Protein AF-A0A7X9XPK4-F1 (afdb_monomer)

InterPro domains:
  IPR008969 Carboxypeptidase-like, regulatory domain superfamily [SSF49464] (46-106)

Mean predicted aligned error: 12.87 Å

Organism: Clostridium beijerinckii (NCBI:txid1520)

Sequence (116 aa):
MKKNNNGKKKVSPYSQDSILINTNNLDSRVNHKLNIIMTPRKSVIIKGVAYNVRMQPISGAAVEVIEVDYKENIRKVLGYSYTDNEGEYVLSIEALPEMFYEIVVYSPLNIKIKEI

pLDDT: mean 81.79, std 19.39, range [35.59, 98.31]

Foldseek 3Di:
DDDDPPPPPPDDPDDPPDDDDDCPPPDPVDDDDDDDDDDDQPKDKDKDFDADPVRQTAFFKKKWKWKAQQPPRDIDTPDIWTAHPRRMTMDIDRDDPRIDMDIDIGHHPPPPPPDD

Solvent-accessible surface area (backbone atoms only — not comparable to full-atom values): 7821 Å² total; per-residue (Å²): 136,87,81,82,80,82,73,77,77,83,75,70,97,66,84,83,84,78,86,84,87,82,64,92,85,63,63,90,91,54,91,83,84,85,86,86,85,76,81,84,73,74,59,46,78,49,73,53,69,44,58,47,101,80,74,42,59,34,49,50,22,41,39,36,37,33,43,29,35,69,86,78,66,51,76,43,79,77,50,71,38,56,18,39,86,76,4,40,37,68,49,78,42,74,78,58,87,71,50,48,76,48,77,48,80,41,79,44,82,85,74,77,77,75,84,127

Nearest PDB structures (foldseek):
  6yoa-assembly1_B  TM=6.756E-01  e=2.311E-02  Ligustrum vulgare
  6u6n-assembly1_C  TM=5.858E-01  e=6.969E-01  Homo sapiens
  6zva-assembly1_A  TM=4.854E-01  e=4.957E-01  Homo sapiens
  8tqe-assembly1_E  TM=5.358E-01  e=1.936E+00  Xenorhabdus nematophila
  8tv0-assembly1_E  TM=5.341E-01  e=2.296E+00  Xenorhabdus nematophila

Structure (mmCIF, N/CA/C/O backbone):
data_AF-A0A7X9XPK4-F1
#
_entry.id   AF-A0A7X9XPK4-F1
#
loop_
_atom_site.group_PDB
_atom_site.id
_atom_site.type_symbol
_atom_site.label_atom_id
_atom_site.label_alt_id
_atom_site.label_comp_id
_atom_site.label_asym_id
_atom_site.label_entity_id
_atom_site.label_seq_id
_atom_site.pdbx_PDB_ins_code
_atom_site.Cartn_x
_atom_site.Cartn_y
_atom_site.Cartn_z
_atom_site.occupancy
_atom_site.B_iso_or_equiv
_atom_site.auth_seq_id
_atom_site.auth_comp_id
_atom_site.auth_asym_id
_atom_site.auth_atom_id
_atom_site.pdbx_PDB_model_num
ATOM 1 N N . MET A 1 1 ? -32.174 -36.449 16.831 1.00 40.44 1 MET A N 1
ATOM 2 C CA . MET A 1 1 ? -30.870 -35.787 17.069 1.00 40.44 1 MET A CA 1
ATOM 3 C C . MET A 1 1 ? -30.754 -34.577 16.151 1.00 40.44 1 MET A C 1
ATOM 5 O O . MET A 1 1 ? -30.643 -34.749 14.944 1.00 40.44 1 MET A O 1
ATOM 9 N N . LYS A 1 2 ? -30.862 -33.360 16.699 1.00 35.59 2 LYS A N 1
ATOM 10 C CA . LYS A 1 2 ? -30.667 -32.104 15.956 1.00 35.59 2 LYS A CA 1
ATOM 11 C C . LYS A 1 2 ? -29.161 -31.847 15.833 1.00 35.59 2 LYS A C 1
ATOM 13 O O . LYS A 1 2 ? -28.487 -31.731 16.851 1.00 35.59 2 LYS A O 1
ATOM 18 N N . LYS A 1 3 ? -28.630 -31.791 14.609 1.00 36.41 3 LYS A N 1
ATOM 19 C CA . LYS A 1 3 ? -27.259 -31.329 14.353 1.00 36.41 3 LYS A CA 1
ATOM 20 C C . LYS A 1 3 ? -27.267 -29.798 14.340 1.00 36.41 3 LYS A C 1
ATOM 22 O O . LYS A 1 3 ? -27.810 -29.192 13.422 1.00 36.41 3 LYS A O 1
ATOM 27 N N . ASN A 1 4 ? -26.694 -29.194 15.379 1.00 35.62 4 ASN A N 1
ATOM 28 C CA . ASN A 1 4 ? -26.385 -27.767 15.417 1.00 35.62 4 ASN A CA 1
ATOM 29 C C . ASN A 1 4 ? -25.210 -27.494 14.473 1.00 35.62 4 ASN A C 1
ATOM 31 O O . ASN A 1 4 ? -24.059 -27.759 14.813 1.00 35.62 4 ASN A O 1
ATOM 35 N N . ASN A 1 5 ? -25.500 -26.951 13.294 1.00 39.25 5 ASN A N 1
ATOM 36 C CA . ASN A 1 5 ? -24.480 -26.383 12.422 1.00 39.25 5 ASN A CA 1
ATOM 37 C C . ASN A 1 5 ? -24.189 -24.950 12.879 1.00 39.25 5 ASN A C 1
ATOM 39 O O . ASN A 1 5 ? -24.761 -23.993 12.361 1.00 39.25 5 ASN A O 1
ATOM 43 N N . ASN A 1 6 ? -23.271 -24.804 13.837 1.00 41.25 6 ASN A N 1
ATOM 44 C CA . ASN A 1 6 ? -22.603 -23.530 14.098 1.00 41.25 6 ASN A CA 1
ATOM 45 C C . ASN A 1 6 ? -21.638 -23.237 12.941 1.00 41.25 6 ASN A C 1
ATOM 47 O O . ASN A 1 6 ? -20.423 -23.402 13.048 1.00 41.25 6 ASN A O 1
ATOM 51 N N . GLY A 1 7 ? -22.203 -22.817 11.809 1.00 42.09 7 GLY A N 1
ATOM 52 C CA . GLY A 1 7 ? -21.454 -22.173 10.743 1.00 42.09 7 GLY A CA 1
ATOM 53 C C . GLY A 1 7 ? -20.924 -20.850 11.275 1.00 42.09 7 GLY A C 1
ATOM 54 O O . GLY A 1 7 ? -21.662 -19.870 11.354 1.00 42.09 7 GLY A O 1
ATOM 55 N N . LYS A 1 8 ? -19.651 -20.830 11.678 1.00 41.47 8 LYS A N 1
ATOM 56 C CA . LYS A 1 8 ? -18.916 -19.596 11.959 1.00 41.47 8 LYS A CA 1
ATOM 57 C C . LYS A 1 8 ? -19.025 -18.710 10.715 1.00 41.47 8 LYS A C 1
ATOM 59 O O . LYS A 1 8 ? -18.390 -18.992 9.700 1.00 41.47 8 LYS A O 1
ATOM 64 N N . LYS A 1 9 ? -19.864 -17.671 10.775 1.00 38.72 9 LYS A N 1
ATOM 65 C CA . LYS A 1 9 ? -19.898 -16.614 9.761 1.00 38.72 9 LYS A CA 1
ATOM 66 C C . LYS A 1 9 ? -18.495 -16.021 9.697 1.00 38.72 9 LYS A C 1
ATOM 68 O O . LYS A 1 9 ? -18.013 -15.458 10.675 1.00 38.72 9 LYS A O 1
ATOM 73 N N . LYS A 1 10 ? -17.837 -16.191 8.553 1.00 40.44 10 LYS A N 1
ATOM 74 C CA . LYS A 1 10 ? -16.582 -15.520 8.222 1.00 40.44 10 LYS A CA 1
ATOM 75 C C . LYS A 1 10 ? -16.921 -14.030 8.113 1.00 40.44 10 LYS A C 1
ATOM 77 O O . LYS A 1 10 ? -17.542 -13.612 7.142 1.00 40.44 10 LYS A O 1
ATOM 82 N N . VAL A 1 11 ? -16.638 -13.264 9.162 1.00 42.31 11 VAL A N 1
ATOM 83 C CA . VAL A 1 11 ? -16.830 -11.809 9.163 1.00 42.31 11 VAL A CA 1
ATOM 84 C C . VAL A 1 11 ? -15.704 -11.223 8.315 1.00 42.31 11 VAL A C 1
ATOM 86 O O . VAL A 1 11 ? -14.534 -11.404 8.648 1.00 42.31 11 VAL A O 1
ATOM 89 N N . SER A 1 12 ? -16.036 -10.592 7.185 1.00 45.94 12 SER A N 1
ATOM 90 C CA . SER A 1 12 ? -15.056 -9.811 6.429 1.00 45.94 12 SER A CA 1
ATOM 91 C C . SER A 1 12 ? -14.689 -8.570 7.252 1.00 45.94 12 SER A C 1
ATOM 93 O O . SER A 1 12 ? -15.594 -7.882 7.721 1.00 45.94 12 SER A O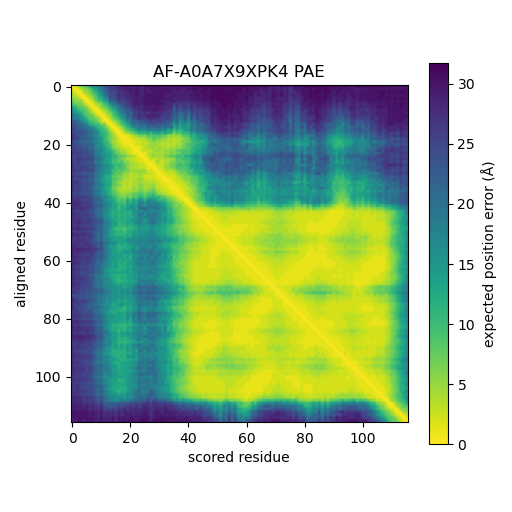 1
ATOM 95 N N . PRO A 1 13 ? -13.399 -8.244 7.434 1.00 43.09 13 PRO A N 1
ATOM 96 C CA . PRO A 1 13 ? -12.972 -7.121 8.275 1.00 43.09 13 PRO A CA 1
ATOM 97 C C . PRO A 1 13 ? -13.265 -5.732 7.677 1.00 43.09 13 PRO A C 1
ATOM 99 O O . PRO A 1 13 ? -12.910 -4.726 8.280 1.00 43.09 13 PRO A O 1
ATOM 102 N N . TYR A 1 14 ? -13.923 -5.662 6.519 1.00 49.91 14 TYR A N 1
ATOM 103 C CA . TYR A 1 14 ? -14.284 -4.417 5.852 1.00 49.91 14 TYR A CA 1
ATOM 104 C C . TYR A 1 14 ? -15.783 -4.424 5.541 1.00 49.91 14 TYR A C 1
ATOM 106 O O . TYR A 1 14 ? -16.242 -5.248 4.746 1.00 49.91 14 TYR A O 1
ATOM 114 N N . SER A 1 15 ? -16.550 -3.527 6.171 1.00 51.69 15 SER A N 1
ATOM 115 C CA . SER A 1 15 ? -17.841 -3.108 5.625 1.00 51.69 15 SER A CA 1
ATOM 116 C C . SER A 1 15 ? -17.548 -2.097 4.518 1.00 51.69 15 SER A C 1
ATOM 118 O O . SER A 1 15 ? -16.903 -1.073 4.741 1.00 51.69 15 SER A O 1
ATOM 120 N N . GLN A 1 16 ? -17.936 -2.418 3.286 1.00 56.19 16 GLN A N 1
ATOM 121 C CA . GLN A 1 16 ? -18.028 -1.403 2.245 1.00 56.19 16 GLN A CA 1
ATOM 122 C C . GLN A 1 16 ? -19.326 -0.642 2.484 1.00 56.19 16 GLN A C 1
ATOM 124 O O . GLN A 1 16 ? -20.399 -1.075 2.067 1.00 56.19 16 GLN A O 1
ATOM 129 N N . ASP A 1 17 ? -19.222 0.478 3.188 1.00 67.56 17 ASP A N 1
ATOM 130 C CA . ASP A 1 17 ? -20.340 1.396 3.341 1.00 67.56 17 ASP A CA 1
ATOM 131 C C . ASP A 1 17 ? -20.469 2.179 2.024 1.00 67.56 17 ASP A C 1
ATOM 133 O O . ASP A 1 17 ? -19.666 3.060 1.717 1.00 67.56 17 ASP A O 1
ATOM 137 N N . SER A 1 18 ? -21.438 1.810 1.186 1.00 70.75 18 SER A N 1
ATOM 138 C CA . SER A 1 18 ? -21.708 2.498 -0.081 1.00 70.75 18 SER A CA 1
ATOM 139 C C . SER A 1 18 ? -22.739 3.609 0.110 1.00 70.75 18 SER A C 1
ATOM 141 O O . SER A 1 18 ? -23.805 3.366 0.677 1.00 70.75 18 SER A O 1
ATOM 143 N N . ILE A 1 19 ? -22.476 4.798 -0.437 1.00 75.25 19 ILE A N 1
ATOM 144 C CA . ILE A 1 19 ? -23.468 5.878 -0.517 1.00 75.25 19 ILE A CA 1
ATOM 145 C C . ILE A 1 19 ? -24.154 5.803 -1.887 1.00 75.25 19 ILE A C 1
ATOM 147 O O . ILE A 1 19 ? -23.528 6.070 -2.910 1.00 75.25 19 ILE A O 1
ATOM 151 N N . LEU A 1 20 ? -25.444 5.450 -1.912 1.00 78.56 20 LEU A N 1
ATOM 152 C CA . LEU A 1 20 ? -26.278 5.507 -3.117 1.00 78.56 20 LEU A CA 1
ATOM 153 C C . LEU A 1 20 ? -27.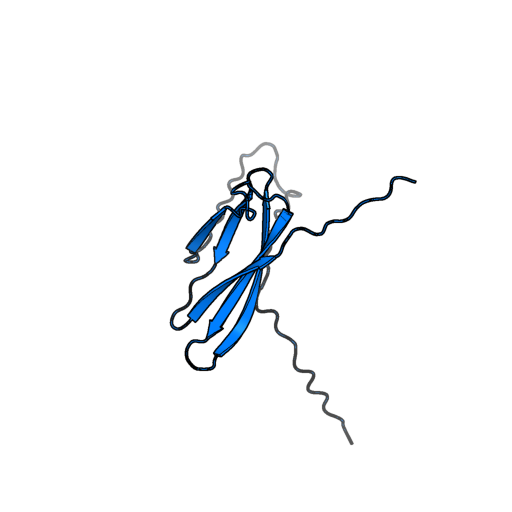024 6.843 -3.161 1.00 78.56 20 LEU A C 1
ATOM 155 O O . LEU A 1 20 ? -27.847 7.125 -2.291 1.00 78.56 20 LEU A O 1
ATOM 159 N N . ILE A 1 21 ? -26.778 7.640 -4.199 1.00 80.38 21 ILE A N 1
ATOM 160 C CA . ILE A 1 21 ? -27.510 8.887 -4.441 1.00 80.38 21 ILE A CA 1
ATOM 161 C C . ILE A 1 21 ? -28.573 8.613 -5.507 1.00 80.38 21 ILE A C 1
ATOM 163 O O . ILE A 1 21 ? -28.250 8.410 -6.674 1.00 80.38 21 ILE A O 1
ATOM 167 N N . ASN A 1 22 ? -29.845 8.595 -5.103 1.00 80.31 22 ASN A N 1
ATOM 168 C CA . ASN A 1 22 ? -30.984 8.459 -6.011 1.00 80.31 22 ASN A CA 1
ATOM 169 C C . ASN A 1 22 ? -31.574 9.842 -6.317 1.00 80.31 22 ASN A C 1
ATOM 171 O O . ASN A 1 22 ? -31.977 10.563 -5.405 1.00 80.31 22 ASN A O 1
ATOM 175 N N . THR A 1 23 ? -31.635 10.199 -7.597 1.00 80.94 23 THR A N 1
ATOM 176 C CA . THR A 1 23 ? -32.055 11.526 -8.062 1.00 80.94 23 THR A CA 1
ATOM 177 C C . THR A 1 23 ? -33.484 11.570 -8.610 1.00 80.94 23 THR A C 1
ATOM 179 O O . THR A 1 23 ? -33.933 12.637 -9.019 1.00 80.94 23 THR A O 1
ATOM 182 N N . ASN A 1 24 ? -34.231 10.458 -8.577 1.00 85.19 24 ASN A N 1
ATOM 183 C CA . ASN A 1 24 ? -35.533 10.325 -9.249 1.00 85.19 24 ASN A CA 1
ATOM 184 C C . ASN A 1 24 ? -36.611 11.321 -8.777 1.00 85.19 24 ASN A C 1
ATOM 186 O O . ASN A 1 24 ? -37.568 11.558 -9.505 1.00 85.19 24 ASN A O 1
ATOM 190 N N . ASN A 1 25 ? -36.460 11.907 -7.585 1.00 80.25 25 ASN A N 1
ATOM 191 C CA . ASN A 1 25 ? -37.417 12.850 -6.992 1.00 80.25 25 ASN A CA 1
ATOM 192 C C . ASN A 1 25 ? -36.845 14.270 -6.817 1.00 80.25 25 ASN A C 1
ATOM 194 O O . ASN A 1 25 ? -37.390 15.060 -6.046 1.00 80.25 25 ASN A O 1
ATOM 198 N N . LEU A 1 26 ? -35.728 14.598 -7.473 1.00 83.75 26 LEU A N 1
ATOM 199 C CA . LEU A 1 26 ? -35.140 15.936 -7.400 1.00 83.75 26 LEU A CA 1
ATOM 200 C C . LEU A 1 26 ? -35.744 16.849 -8.477 1.00 83.75 26 LEU A C 1
ATOM 202 O O . LEU A 1 26 ? -35.722 16.522 -9.661 1.00 83.75 26 LEU A O 1
ATOM 206 N N . ASP A 1 27 ? -36.255 18.016 -8.072 1.00 86.62 27 ASP A N 1
ATOM 207 C CA . ASP A 1 27 ? -36.685 19.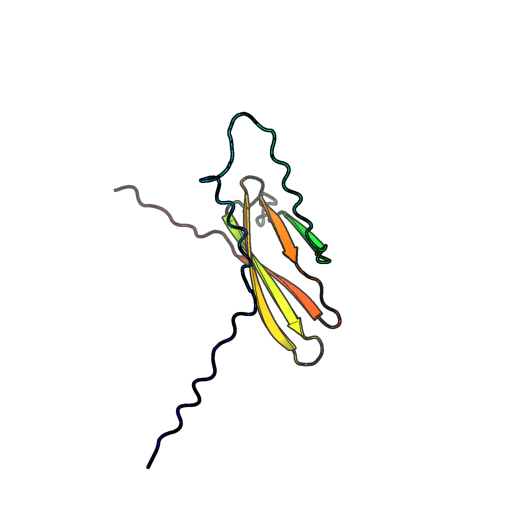062 -9.012 1.00 86.62 27 ASP A CA 1
ATOM 208 C C . ASP A 1 27 ? -35.454 19.693 -9.676 1.00 86.62 27 ASP A C 1
ATOM 210 O O . ASP A 1 27 ? -34.600 20.259 -8.991 1.00 86.62 27 ASP A O 1
ATOM 214 N N . SER A 1 28 ? -35.379 19.624 -11.005 1.00 81.75 28 SER A N 1
ATOM 215 C CA . SER A 1 28 ? -34.261 20.138 -11.801 1.00 81.75 28 SER A CA 1
ATOM 216 C C . SER A 1 28 ? -34.149 21.666 -11.815 1.00 81.75 28 SER A C 1
ATOM 218 O O . SER A 1 28 ? -33.156 22.200 -12.302 1.00 81.75 28 SER A O 1
ATOM 220 N N . ARG A 1 29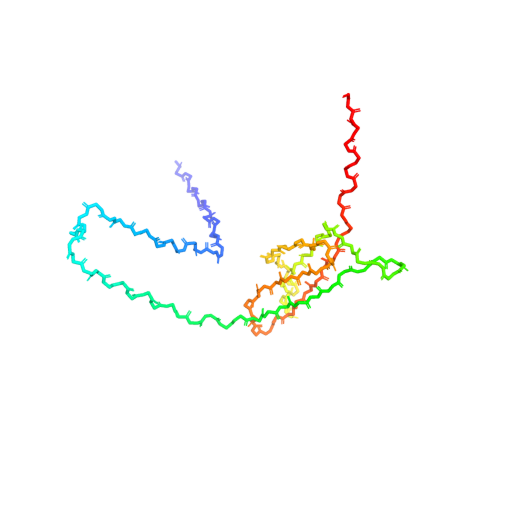 ? -35.163 22.386 -11.324 1.00 89.12 29 ARG A N 1
ATOM 221 C CA . ARG A 1 29 ? -35.204 23.859 -11.287 1.00 89.12 29 ARG A CA 1
ATOM 222 C C . ARG A 1 29 ? -34.660 24.435 -9.981 1.00 89.12 29 ARG A C 1
ATOM 224 O O . ARG A 1 29 ? -34.575 25.653 -9.841 1.00 89.12 29 ARG A O 1
ATOM 231 N N . VAL A 1 30 ? -34.318 23.577 -9.020 1.00 87.56 30 VAL A N 1
ATOM 232 C CA . VAL A 1 30 ? -33.871 23.968 -7.682 1.00 87.56 30 VAL A CA 1
ATOM 233 C C . VAL A 1 30 ? -32.474 23.411 -7.428 1.00 87.56 30 VAL A C 1
ATOM 235 O O . VAL A 1 30 ? -32.180 22.261 -7.741 1.00 87.56 30 VAL A O 1
ATOM 238 N N . ASN A 1 31 ? -31.604 24.225 -6.829 1.00 85.50 31 ASN A N 1
ATOM 239 C CA . ASN A 1 31 ? -30.285 23.772 -6.398 1.00 85.50 31 ASN A CA 1
ATOM 240 C C . ASN A 1 31 ? -30.407 22.932 -5.122 1.00 85.50 31 ASN A C 1
ATOM 242 O O . ASN A 1 31 ? -30.739 23.458 -4.058 1.00 85.50 31 ASN A O 1
ATOM 246 N N . HIS A 1 32 ? -30.078 21.646 -5.215 1.00 83.62 32 HIS A N 1
ATOM 247 C CA . HIS A 1 32 ? -30.031 20.735 -4.070 1.00 83.62 32 HIS A CA 1
ATOM 248 C C . HIS A 1 32 ? -28.619 20.688 -3.489 1.00 83.62 32 HIS A C 1
ATOM 250 O O . HIS A 1 32 ? -27.640 20.583 -4.226 1.00 83.62 32 HIS A O 1
ATOM 256 N N . LYS A 1 33 ? -28.499 20.762 -2.161 1.00 82.19 33 LYS A N 1
ATOM 257 C CA . LYS A 1 33 ? -27.211 20.675 -1.458 1.00 82.19 33 LYS A CA 1
ATOM 258 C C . LYS A 1 33 ? -27.131 19.358 -0.697 1.00 82.19 33 LYS A C 1
ATOM 260 O O . LYS A 1 33 ? -27.973 19.093 0.156 1.00 82.19 33 LYS A O 1
ATOM 265 N N . LEU A 1 34 ? -26.101 18.569 -0.984 1.00 83.31 34 LEU A N 1
ATOM 266 C CA . LEU A 1 34 ? -25.768 17.353 -0.248 1.00 83.31 34 LEU A CA 1
ATOM 267 C C . LEU A 1 34 ? -24.467 17.581 0.523 1.00 83.31 34 LEU A C 1
ATOM 269 O O . LEU A 1 34 ? -23.434 17.864 -0.078 1.00 83.31 34 LEU A O 1
ATOM 273 N N . ASN A 1 35 ? -24.519 17.427 1.845 1.00 81.44 35 ASN A N 1
ATOM 274 C CA . ASN A 1 35 ? -23.340 17.483 2.703 1.00 81.44 35 ASN A CA 1
ATOM 275 C C . ASN A 1 35 ? -22.967 16.061 3.124 1.00 81.44 35 ASN A C 1
ATOM 277 O O . ASN A 1 35 ? -23.695 15.432 3.891 1.00 81.44 35 ASN A O 1
ATOM 281 N N . ILE A 1 36 ? -21.836 15.561 2.628 1.00 81.12 36 ILE A N 1
ATOM 282 C CA . ILE A 1 36 ? -21.274 14.271 3.037 1.00 81.12 36 ILE A CA 1
ATOM 283 C C . ILE A 1 36 ? -20.188 14.554 4.072 1.00 81.12 36 ILE A C 1
ATOM 285 O O . ILE A 1 36 ? -19.171 15.168 3.756 1.00 81.12 36 ILE A O 1
ATOM 289 N N . ILE A 1 37 ? -20.409 14.119 5.312 1.00 78.88 37 ILE A N 1
ATOM 290 C CA . ILE A 1 37 ? -19.431 14.244 6.395 1.00 78.88 37 ILE A CA 1
ATOM 291 C C . ILE A 1 37 ? -18.789 12.875 6.592 1.00 78.88 37 ILE A C 1
ATOM 293 O O . ILE A 1 37 ? -19.441 11.940 7.051 1.00 78.88 37 ILE A O 1
ATOM 297 N N . MET A 1 38 ? -17.510 12.758 6.245 1.00 72.06 38 MET A N 1
ATOM 298 C CA . MET A 1 38 ? -16.720 11.555 6.499 1.00 72.06 38 MET A CA 1
ATOM 299 C C . MET A 1 38 ? -15.883 11.762 7.755 1.00 72.06 38 MET A C 1
ATOM 301 O O . MET A 1 38 ? -15.170 12.759 7.877 1.00 72.06 38 MET A O 1
ATOM 305 N N . THR A 1 39 ? -15.951 10.823 8.696 1.00 71.25 39 THR A N 1
ATOM 306 C CA . THR A 1 39 ? -15.064 10.849 9.860 1.00 71.25 39 THR A CA 1
ATOM 307 C C . THR A 1 39 ? -13.649 10.496 9.397 1.00 71.25 39 THR A C 1
ATOM 309 O O . THR A 1 39 ? -13.474 9.465 8.741 1.00 71.25 39 THR A O 1
ATOM 312 N N . PRO A 1 40 ? -12.628 11.316 9.697 1.00 66.94 40 PRO A N 1
ATOM 313 C CA . PRO A 1 40 ? -11.270 11.023 9.269 1.00 66.94 40 PRO A CA 1
ATOM 314 C C . PRO A 1 40 ? -10.784 9.735 9.938 1.00 66.94 40 PRO A C 1
ATOM 316 O O . PRO A 1 40 ? -10.655 9.670 11.161 1.00 66.94 40 PRO A O 1
ATOM 319 N N . ARG A 1 41 ? -10.485 8.710 9.135 1.00 71.62 41 ARG A N 1
ATOM 320 C CA . ARG A 1 41 ? -9.658 7.592 9.592 1.00 71.62 41 ARG A CA 1
ATOM 321 C C . ARG A 1 41 ? -8.202 8.027 9.528 1.00 71.62 41 ARG A C 1
ATOM 323 O O . ARG A 1 41 ? -7.758 8.563 8.510 1.00 71.62 41 ARG A O 1
ATOM 330 N N . LYS A 1 42 ? -7.466 7.819 10.620 1.00 77.69 42 LYS A N 1
ATOM 331 C CA . LYS A 1 42 ? -6.025 8.081 10.667 1.00 77.69 42 LYS A CA 1
ATOM 332 C C . LYS A 1 42 ? -5.330 7.039 9.801 1.00 77.69 42 LYS A C 1
ATOM 334 O O . LYS A 1 42 ? -5.058 5.932 10.250 1.00 77.69 42 LYS A O 1
ATOM 339 N N . SER A 1 43 ? -5.093 7.400 8.550 1.00 87.56 43 SER A N 1
ATOM 340 C CA . SER A 1 43 ? -4.314 6.594 7.625 1.00 87.56 43 SER A CA 1
ATOM 341 C C . SER A 1 43 ? -2.933 7.200 7.432 1.00 87.56 43 SER A C 1
ATOM 343 O O . SER A 1 43 ? -2.742 8.415 7.511 1.00 87.56 43 SER A O 1
ATOM 345 N N . VAL A 1 44 ? -1.967 6.330 7.187 1.00 90.75 44 VAL A N 1
ATOM 346 C CA . VAL A 1 44 ? -0.615 6.676 6.774 1.00 90.75 44 VAL A CA 1
ATOM 347 C C . VAL A 1 44 ? -0.493 6.323 5.302 1.00 90.75 44 VAL A C 1
ATOM 349 O O . VAL A 1 44 ? -0.897 5.240 4.875 1.00 90.75 44 VAL A O 1
ATOM 352 N N . ILE A 1 45 ? 0.052 7.253 4.523 1.00 93.62 45 ILE A N 1
ATOM 353 C CA . ILE A 1 45 ? 0.368 7.020 3.118 1.00 93.62 45 ILE A CA 1
ATOM 354 C C . ILE A 1 45 ? 1.825 6.586 3.033 1.00 93.62 45 ILE A C 1
ATOM 356 O O . ILE A 1 45 ? 2.714 7.292 3.506 1.00 93.62 45 ILE A O 1
ATOM 360 N N . ILE A 1 46 ? 2.059 5.448 2.392 1.00 94.12 46 ILE A N 1
ATOM 361 C CA . ILE A 1 46 ? 3.390 4.951 2.067 1.00 94.12 46 ILE A CA 1
ATOM 362 C C . ILE A 1 46 ? 3.573 5.113 0.564 1.00 94.12 46 ILE A C 1
ATOM 364 O O . ILE A 1 46 ? 2.762 4.624 -0.223 1.00 94.12 46 ILE A O 1
ATOM 368 N N . LYS A 1 47 ? 4.636 5.816 0.177 1.00 96.62 47 LYS A N 1
ATOM 369 C CA . LYS A 1 47 ? 5.055 5.971 -1.214 1.00 96.62 47 LYS A CA 1
ATOM 370 C C . LYS A 1 47 ? 6.437 5.368 -1.383 1.00 96.62 47 LYS A C 1
ATOM 372 O O . LYS A 1 47 ? 7.269 5.493 -0.485 1.00 96.62 47 LYS A O 1
ATOM 377 N N . GLY A 1 48 ? 6.685 4.762 -2.530 1.00 96.50 48 GLY A N 1
ATOM 378 C CA . GLY A 1 48 ? 8.008 4.271 -2.875 1.00 96.50 48 GLY A CA 1
ATOM 379 C C . GLY A 1 48 ? 8.154 4.065 -4.370 1.00 96.50 48 GLY A C 1
ATOM 380 O O . GLY A 1 48 ? 7.203 4.232 -5.129 1.00 96.50 48 GLY A O 1
ATOM 381 N N . VAL A 1 49 ? 9.370 3.709 -4.771 1.00 97.62 49 VAL A N 1
ATOM 382 C CA . VAL A 1 49 ? 9.723 3.434 -6.163 1.00 97.62 49 VAL A CA 1
ATOM 383 C C . VAL A 1 49 ? 10.470 2.109 -6.204 1.00 97.62 49 VAL A C 1
ATOM 385 O O . VAL A 1 49 ? 11.398 1.900 -5.418 1.00 97.62 49 VAL A O 1
ATOM 388 N N . ALA A 1 50 ? 10.058 1.204 -7.088 1.00 96.38 50 ALA A N 1
ATOM 389 C CA . ALA A 1 50 ? 10.726 -0.076 -7.283 1.00 96.38 50 ALA A CA 1
ATOM 390 C C . ALA A 1 50 ? 11.718 0.009 -8.447 1.00 96.38 50 ALA A C 1
ATOM 392 O O . ALA A 1 50 ? 11.356 0.377 -9.565 1.00 96.38 50 ALA A O 1
ATOM 393 N N . TYR A 1 51 ? 12.957 -0.406 -8.191 1.00 95.81 51 TYR A N 1
ATOM 394 C CA . TYR A 1 51 ? 14.021 -0.453 -9.188 1.00 95.81 51 TYR A CA 1
ATOM 395 C C . TYR A 1 51 ? 14.494 -1.884 -9.421 1.00 95.81 51 TYR A C 1
ATOM 397 O O . TYR A 1 51 ? 14.463 -2.729 -8.524 1.00 95.81 51 TYR A O 1
ATOM 405 N N . ASN A 1 52 ? 14.984 -2.153 -10.627 1.00 93.00 52 ASN A N 1
ATOM 406 C CA . ASN A 1 52 ? 15.723 -3.373 -10.914 1.00 93.00 52 ASN A CA 1
ATOM 407 C C . ASN A 1 52 ? 17.180 -3.260 -10.443 1.00 93.00 52 ASN A C 1
ATOM 409 O O . ASN A 1 52 ? 17.649 -2.209 -10.010 1.00 93.00 52 ASN A O 1
ATOM 413 N N . VAL A 1 53 ? 17.937 -4.348 -10.595 1.00 93.56 53 VAL A N 1
ATOM 414 C CA . VAL A 1 53 ? 19.367 -4.406 -10.232 1.00 93.56 53 VAL A CA 1
ATOM 415 C C . VAL A 1 53 ? 20.254 -3.417 -11.005 1.00 93.56 53 VAL A C 1
ATOM 417 O O . VAL A 1 53 ? 21.416 -3.241 -10.659 1.00 93.56 53 VAL A O 1
ATOM 420 N N . ARG A 1 54 ? 19.730 -2.784 -12.062 1.00 95.75 54 ARG A N 1
ATOM 421 C CA . ARG A 1 54 ? 20.400 -1.750 -12.863 1.00 95.75 54 ARG A CA 1
ATOM 422 C C . ARG A 1 54 ? 19.920 -0.337 -12.519 1.00 95.75 54 ARG A C 1
ATOM 424 O O . ARG A 1 54 ? 20.201 0.578 -13.285 1.00 95.75 54 ARG A O 1
ATOM 431 N N . MET A 1 55 ? 19.197 -0.157 -11.410 1.00 95.44 55 MET A N 1
ATOM 432 C CA . MET A 1 55 ? 18.615 1.128 -10.998 1.00 95.44 55 MET A CA 1
ATOM 433 C C . MET A 1 55 ? 17.618 1.710 -12.012 1.00 95.44 55 MET A C 1
ATOM 435 O O . MET 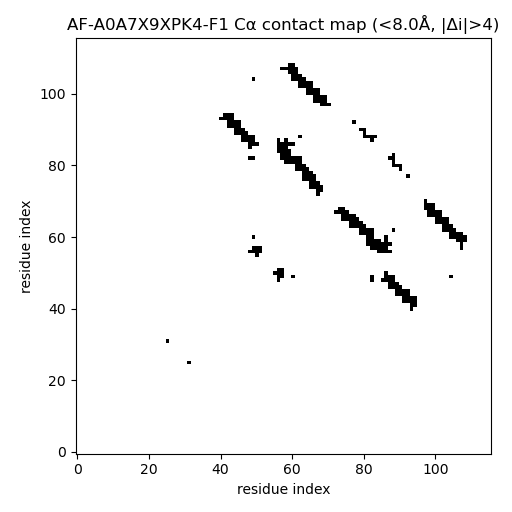A 1 55 ? 17.423 2.920 -12.072 1.00 95.44 55 MET A O 1
ATOM 439 N N . GLN A 1 56 ? 16.970 0.863 -12.815 1.00 96.44 56 GLN A N 1
ATOM 440 C CA . GLN A 1 56 ? 15.899 1.295 -13.714 1.00 96.44 56 GLN A CA 1
ATOM 441 C C . GLN A 1 56 ? 14.542 1.041 -13.054 1.00 96.44 56 GLN A C 1
ATOM 443 O O . GLN A 1 56 ? 14.376 -0.034 -12.461 1.00 96.44 56 GLN A O 1
ATOM 448 N N . PRO A 1 57 ? 13.582 1.976 -13.161 1.00 96.69 57 PRO A N 1
ATOM 449 C CA . PRO A 1 57 ? 12.243 1.768 -12.634 1.00 96.69 57 PRO A CA 1
ATOM 450 C C . PRO A 1 57 ? 11.581 0.517 -13.213 1.00 96.69 57 PRO A C 1
ATOM 452 O O . PRO A 1 57 ? 11.763 0.188 -14.388 1.00 96.69 57 PRO A O 1
ATOM 455 N N . ILE A 1 58 ? 10.827 -0.198 -12.379 1.00 95.50 58 ILE A N 1
ATOM 456 C CA . ILE A 1 58 ? 10.093 -1.396 -12.785 1.00 95.50 58 ILE A CA 1
ATOM 457 C C . ILE A 1 58 ? 8.604 -1.094 -12.798 1.00 95.50 58 ILE A C 1
ATOM 459 O O . ILE A 1 58 ? 8.017 -0.883 -11.741 1.00 95.50 58 ILE A O 1
ATOM 463 N N . SER A 1 59 ? 7.982 -1.204 -13.967 1.00 95.75 59 SER A N 1
ATOM 464 C CA . SER A 1 59 ? 6.528 -1.157 -14.104 1.00 95.75 59 SER A CA 1
ATOM 465 C C . SER A 1 59 ? 5.871 -2.516 -13.869 1.00 95.75 59 SER A C 1
ATOM 467 O O . SER A 1 59 ? 6.411 -3.550 -14.268 1.00 95.75 59 SER A O 1
ATOM 469 N N . GLY A 1 60 ? 4.699 -2.514 -13.229 1.00 95.81 60 GLY A N 1
ATOM 470 C CA . GLY A 1 60 ? 3.882 -3.706 -13.005 1.00 95.81 60 GLY A CA 1
ATOM 471 C C . GLY A 1 60 ? 4.386 -4.638 -11.899 1.00 95.81 60 GLY A C 1
ATOM 472 O O . GLY A 1 60 ? 3.933 -5.781 -11.816 1.00 95.81 60 GLY A O 1
ATOM 473 N N . ALA A 1 61 ? 5.317 -4.190 -11.054 1.00 96.38 61 ALA A N 1
ATOM 474 C CA . ALA A 1 61 ? 5.727 -4.933 -9.868 1.00 96.38 61 ALA A CA 1
ATOM 475 C C . ALA A 1 61 ? 4.587 -4.907 -8.847 1.00 96.38 61 ALA A C 1
ATOM 477 O O . ALA A 1 61 ? 3.981 -3.861 -8.622 1.00 96.38 61 ALA A O 1
ATOM 478 N N . ALA A 1 62 ? 4.294 -6.048 -8.229 1.00 96.81 62 ALA A N 1
ATOM 479 C CA . ALA A 1 62 ? 3.304 -6.118 -7.159 1.00 96.81 62 ALA A CA 1
ATOM 480 C C . ALA A 1 62 ? 3.965 -5.735 -5.832 1.00 96.81 62 ALA A C 1
ATOM 482 O O . ALA A 1 62 ? 5.017 -6.267 -5.487 1.00 96.81 62 ALA A O 1
ATOM 483 N N . VAL A 1 63 ? 3.333 -4.844 -5.079 1.00 97.50 63 VAL A N 1
ATOM 484 C CA . VAL A 1 63 ? 3.770 -4.410 -3.752 1.00 97.50 63 VAL A CA 1
ATOM 485 C C . VAL A 1 63 ? 2.701 -4.819 -2.749 1.00 97.50 63 VAL A C 1
ATOM 487 O O . VAL A 1 63 ? 1.633 -4.212 -2.703 1.00 97.50 63 VAL A O 1
ATOM 490 N N . GLU A 1 64 ? 2.968 -5.868 -1.978 1.00 97.38 64 GLU A N 1
ATOM 491 C CA . GLU A 1 64 ? 2.083 -6.384 -0.931 1.00 97.38 64 GLU A CA 1
ATOM 492 C C . GLU A 1 64 ? 2.407 -5.735 0.416 1.00 97.38 64 GLU A C 1
ATOM 494 O O . GLU A 1 64 ? 3.574 -5.509 0.745 1.00 97.38 64 GLU A O 1
ATOM 499 N N . VAL A 1 65 ? 1.365 -5.466 1.207 1.00 97.19 65 VAL A N 1
ATOM 500 C CA . VAL A 1 65 ? 1.500 -5.021 2.596 1.00 97.19 65 VAL A CA 1
ATOM 501 C C . VAL A 1 65 ? 0.946 -6.072 3.540 1.00 97.19 65 VAL A C 1
ATOM 503 O O . VAL A 1 65 ? -0.214 -6.485 3.426 1.00 97.19 65 VAL A O 1
ATOM 506 N N . ILE A 1 66 ? 1.764 -6.442 4.519 1.00 97.31 66 ILE A N 1
ATOM 507 C CA . ILE A 1 66 ? 1.422 -7.399 5.565 1.00 97.31 66 ILE A CA 1
ATOM 508 C C . ILE A 1 66 ? 1.469 -6.674 6.909 1.00 97.31 66 ILE A C 1
ATOM 510 O O . ILE A 1 66 ? 2.480 -6.081 7.274 1.00 97.31 66 ILE A O 1
ATOM 514 N N . GLU A 1 67 ? 0.364 -6.719 7.643 1.00 96.88 67 GLU A N 1
ATOM 515 C CA . GLU A 1 67 ? 0.298 -6.327 9.049 1.00 96.88 67 GLU A CA 1
ATOM 516 C C . GLU A 1 67 ? 0.723 -7.511 9.914 1.00 96.88 67 GLU A C 1
ATOM 518 O O . GLU A 1 67 ? 0.265 -8.639 9.692 1.00 96.88 67 GLU A O 1
ATOM 523 N N . VAL A 1 68 ? 1.593 -7.258 10.887 1.00 97.25 68 VAL A N 1
ATOM 524 C CA . VAL A 1 68 ? 2.092 -8.278 11.804 1.00 97.25 68 VAL A CA 1
ATOM 525 C C . VAL A 1 68 ? 1.915 -7.825 13.246 1.00 97.25 68 VAL A C 1
ATOM 527 O O . VAL A 1 68 ? 2.407 -6.768 13.645 1.00 97.25 68 VAL A O 1
ATOM 530 N N . ASP A 1 69 ? 1.221 -8.653 14.025 1.00 96.12 69 ASP A N 1
ATOM 531 C CA . ASP A 1 69 ? 1.072 -8.463 15.467 1.00 96.12 69 ASP A CA 1
ATOM 532 C C . ASP A 1 69 ? 2.421 -8.649 16.167 1.00 96.12 69 ASP A C 1
ATOM 534 O O . ASP A 1 69 ? 3.055 -9.700 16.042 1.00 96.12 69 ASP A O 1
ATOM 538 N N . TYR A 1 70 ? 2.863 -7.633 16.910 1.00 91.56 70 TYR A N 1
ATOM 539 C CA . TYR A 1 70 ? 4.168 -7.640 17.569 1.00 91.56 70 TYR A CA 1
ATOM 540 C C . TYR A 1 70 ? 4.327 -8.760 18.611 1.00 91.56 70 TYR A C 1
ATOM 542 O O . TYR A 1 70 ? 5.440 -9.240 18.826 1.00 91.56 70 TYR A O 1
ATOM 550 N N . LYS A 1 71 ? 3.245 -9.175 19.280 1.00 93.69 71 LYS A N 1
ATOM 551 C CA . LYS A 1 71 ? 3.290 -10.148 20.383 1.00 93.69 71 LYS A CA 1
ATOM 552 C C . LYS A 1 71 ? 3.090 -11.570 19.884 1.00 93.69 71 LYS A C 1
ATOM 554 O O . LYS A 1 71 ? 3.862 -12.460 20.227 1.00 93.69 71 LYS A O 1
ATOM 559 N N . GLU A 1 72 ? 2.060 -11.771 19.073 1.00 94.50 72 GLU A N 1
ATOM 560 C CA . GLU A 1 72 ? 1.618 -13.098 18.638 1.00 94.50 72 GLU A CA 1
ATOM 561 C C . GLU A 1 72 ? 2.230 -13.513 17.293 1.00 94.50 72 GLU A C 1
ATOM 563 O O . GLU A 1 72 ? 2.083 -14.660 16.867 1.00 94.50 72 GLU A O 1
ATOM 568 N N . ASN A 1 73 ? 2.904 -12.586 16.599 1.00 92.62 73 ASN A N 1
ATOM 569 C CA . ASN A 1 73 ? 3.458 -12.780 15.257 1.00 92.62 73 ASN A CA 1
ATOM 570 C C . ASN A 1 73 ? 2.399 -13.250 14.236 1.00 92.62 73 ASN A C 1
ATOM 572 O O . ASN A 1 73 ? 2.689 -13.975 13.278 1.00 92.62 73 ASN A O 1
ATOM 576 N N . ILE A 1 74 ? 1.139 -12.859 14.453 1.00 95.44 74 ILE A N 1
ATOM 577 C CA . ILE A 1 74 ? 0.030 -13.150 13.544 1.00 95.44 74 ILE A CA 1
ATOM 578 C C . ILE A 1 74 ? 0.147 -12.214 12.348 1.00 95.44 74 ILE A C 1
ATOM 580 O O . ILE A 1 74 ? 0.154 -10.996 12.505 1.00 95.44 74 ILE A O 1
ATOM 584 N N . ARG A 1 75 ? 0.206 -12.794 11.147 1.00 96.69 75 ARG A N 1
ATOM 585 C CA . ARG A 1 75 ? 0.369 -12.063 9.885 1.00 96.69 75 ARG A CA 1
ATOM 586 C C . ARG A 1 75 ? -0.959 -11.971 9.144 1.00 96.69 75 ARG A C 1
ATOM 588 O O . ARG A 1 75 ? -1.663 -12.972 8.990 1.00 96.69 75 ARG A O 1
ATOM 595 N N . LYS A 1 76 ? -1.280 -10.782 8.641 1.00 95.69 76 LYS A N 1
ATOM 596 C CA . LYS A 1 76 ? -2.490 -10.502 7.866 1.00 95.69 76 LYS A CA 1
ATOM 597 C C . LYS A 1 76 ? -2.144 -9.648 6.652 1.00 95.69 76 LYS A C 1
ATOM 599 O O . LYS A 1 76 ? -1.673 -8.525 6.786 1.00 95.69 76 LYS A O 1
ATOM 604 N N . VAL A 1 77 ? -2.444 -10.158 5.460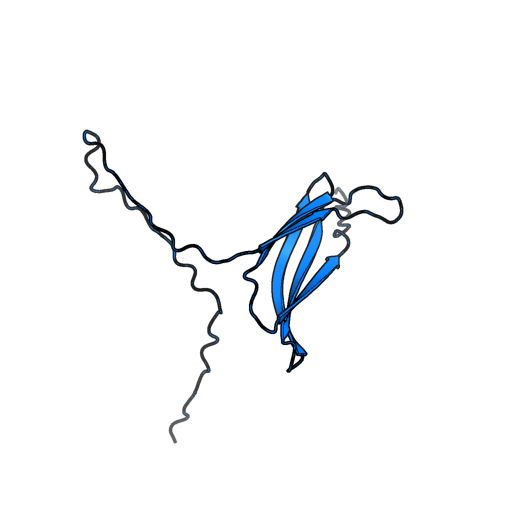 1.00 96.38 77 VAL A N 1
ATOM 605 C CA . VAL A 1 77 ? -2.346 -9.370 4.225 1.00 96.38 77 VAL A CA 1
ATOM 606 C C . VAL A 1 77 ? -3.410 -8.273 4.252 1.00 96.38 77 VAL A C 1
ATOM 608 O O . VAL A 1 77 ? -4.602 -8.565 4.396 1.00 96.38 77 VAL A O 1
ATOM 611 N N . LEU A 1 78 ? -2.978 -7.018 4.127 1.00 94.75 78 LEU A N 1
ATOM 612 C CA . LEU A 1 78 ? -3.875 -5.865 4.034 1.00 94.75 78 LEU A CA 1
ATOM 613 C C . LEU A 1 78 ? -4.295 -5.583 2.591 1.00 94.75 78 LEU A C 1
ATOM 615 O O . LEU A 1 78 ? -5.413 -5.131 2.353 1.00 94.75 78 LEU A O 1
ATOM 619 N N . GLY A 1 79 ? -3.415 -5.870 1.634 1.00 94.31 79 GLY A N 1
ATOM 620 C CA . GLY A 1 79 ? -3.677 -5.680 0.215 1.00 94.31 79 GLY A CA 1
ATOM 621 C C . GLY A 1 79 ? -2.397 -5.528 -0.593 1.00 94.31 79 GLY A C 1
ATOM 622 O O . GLY A 1 79 ? -1.294 -5.756 -0.094 1.00 94.31 79 GLY A O 1
ATOM 623 N N . TYR A 1 80 ? -2.572 -5.125 -1.847 1.00 95.62 80 TYR A N 1
ATOM 624 C CA . TYR A 1 80 ? -1.493 -4.925 -2.803 1.00 95.62 80 TYR A CA 1
ATOM 625 C C . TYR A 1 80 ? -1.702 -3.649 -3.624 1.00 95.62 80 TYR A C 1
ATOM 627 O O . TYR A 1 80 ? -2.826 -3.179 -3.804 1.00 95.62 80 TYR A O 1
ATOM 635 N N . SER A 1 81 ? -0.603 -3.118 -4.147 1.00 96.25 81 SER A N 1
ATOM 636 C CA . SER A 1 81 ? -0.560 -2.087 -5.184 1.00 96.25 81 SER A CA 1
ATOM 637 C C . SER A 1 81 ? 0.347 -2.562 -6.317 1.00 96.25 81 SER A C 1
ATOM 639 O O . SER A 1 81 ? 1.141 -3.484 -6.128 1.00 96.25 81 SER A O 1
ATOM 641 N N . TYR A 1 82 ? 0.225 -1.959 -7.494 1.00 96.94 82 TYR A N 1
ATOM 642 C CA . TYR A 1 82 ? 1.136 -2.208 -8.607 1.00 96.94 82 TYR A CA 1
ATOM 643 C C . TYR A 1 82 ? 1.913 -0.942 -8.912 1.00 96.94 82 TYR A C 1
ATOM 645 O O . TYR A 1 82 ? 1.358 0.154 -8.826 1.00 96.94 82 TYR A O 1
ATOM 653 N N . THR A 1 83 ? 3.181 -1.099 -9.272 1.00 97.69 83 THR A N 1
ATOM 654 C CA . THR A 1 83 ? 3.982 0.034 -9.717 1.00 97.69 83 THR A CA 1
ATOM 655 C C . THR A 1 83 ? 3.533 0.525 -11.089 1.00 97.69 83 THR A C 1
ATOM 657 O O . THR A 1 83 ? 3.198 -0.276 -11.969 1.00 97.69 83 THR A O 1
ATOM 660 N N . ASP A 1 84 ? 3.531 1.840 -11.276 1.00 97.12 84 ASP A 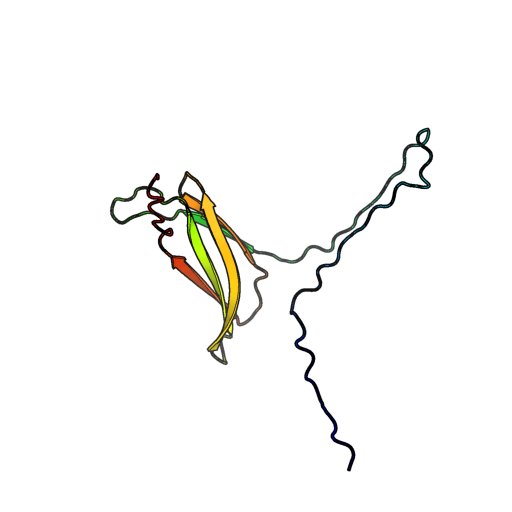N 1
ATOM 661 C CA . ASP A 1 84 ? 3.201 2.477 -12.550 1.00 97.12 84 ASP A CA 1
ATOM 662 C C . ASP A 1 84 ? 4.373 2.435 -13.553 1.00 97.12 84 ASP A C 1
ATOM 664 O O . ASP A 1 84 ? 5.339 1.689 -13.387 1.00 97.12 84 ASP A O 1
ATOM 668 N N . ASN A 1 85 ? 4.285 3.196 -14.647 1.00 96.00 85 ASN A N 1
ATOM 669 C CA . ASN A 1 85 ? 5.329 3.229 -15.679 1.00 96.00 85 ASN A CA 1
ATOM 670 C C . ASN A 1 85 ? 6.658 3.831 -15.191 1.00 96.00 85 ASN A C 1
ATOM 672 O O . ASN A 1 85 ? 7.703 3.493 -15.743 1.00 96.00 85 ASN A O 1
ATOM 676 N N . GLU A 1 86 ? 6.625 4.653 -14.142 1.00 97.38 86 GLU A N 1
ATOM 677 C CA . GLU A 1 86 ? 7.796 5.262 -13.502 1.00 97.38 86 GLU A CA 1
ATOM 678 C C . GLU A 1 86 ? 8.268 4.444 -12.287 1.00 97.38 86 GLU A C 1
ATOM 680 O O . GLU A 1 86 ? 9.143 4.865 -11.531 1.00 97.38 86 GLU A O 1
ATOM 685 N N . GLY A 1 87 ? 7.711 3.243 -12.094 1.00 97.06 87 GLY A N 1
ATOM 686 C CA . GLY A 1 87 ? 8.032 2.358 -10.981 1.00 97.06 87 GLY A CA 1
ATOM 687 C C . GLY A 1 87 ? 7.475 2.816 -9.634 1.00 97.06 87 GLY A C 1
ATOM 688 O O . GLY A 1 87 ? 7.815 2.213 -8.612 1.00 97.06 87 GLY A O 1
ATOM 689 N N . GLU A 1 88 ? 6.637 3.853 -9.607 1.00 98.31 88 GLU A N 1
ATOM 690 C CA . GLU A 1 88 ? 6.078 4.415 -8.383 1.00 98.31 88 GLU A CA 1
ATOM 691 C C . GLU A 1 88 ? 4.911 3.569 -7.875 1.00 98.31 88 GLU A C 1
ATOM 693 O O . GLU A 1 88 ? 4.090 3.075 -8.647 1.00 98.31 88 GLU A O 1
ATOM 698 N N . TYR A 1 89 ? 4.806 3.427 -6.555 1.00 97.56 89 TYR A N 1
ATOM 699 C CA . TYR A 1 89 ? 3.636 2.853 -5.901 1.00 97.56 89 TYR A CA 1
ATOM 700 C C . TYR A 1 89 ? 3.181 3.721 -4.731 1.00 97.56 89 TYR A C 1
ATOM 702 O O . TYR A 1 89 ? 3.973 4.382 -4.049 1.00 97.56 89 TYR A O 1
ATOM 710 N N . VAL A 1 90 ? 1.878 3.667 -4.460 1.00 97.38 90 VAL A N 1
ATOM 711 C CA . VAL A 1 90 ? 1.251 4.313 -3.306 1.00 97.38 90 VAL A CA 1
ATOM 712 C C . VAL A 1 90 ? 0.335 3.317 -2.610 1.00 97.38 90 VAL A C 1
ATOM 714 O O . VAL A 1 90 ? -0.418 2.584 -3.253 1.00 97.38 90 VAL A O 1
ATOM 717 N N . LEU A 1 91 ? 0.406 3.307 -1.282 1.00 94.75 91 LEU A N 1
ATOM 718 C CA . LEU A 1 91 ? -0.424 2.511 -0.388 1.00 94.75 91 LEU A CA 1
ATOM 719 C C . LEU A 1 91 ? -0.968 3.415 0.721 1.00 94.75 91 LEU A C 1
ATOM 721 O O . LEU A 1 91 ? -0.286 4.336 1.173 1.00 94.75 91 LEU A O 1
ATOM 725 N N . SER A 1 92 ? -2.186 3.141 1.178 1.00 93.00 92 SER A N 1
ATOM 726 C CA . SER A 1 92 ? -2.772 3.775 2.359 1.00 93.00 92 SER A CA 1
ATOM 727 C C . SER A 1 92 ? -3.094 2.690 3.374 1.00 93.00 92 SER A C 1
ATOM 729 O O . SER A 1 92 ? -3.798 1.734 3.050 1.00 93.00 92 SER A O 1
ATOM 731 N N . ILE A 1 93 ? -2.556 2.825 4.584 1.00 93.06 93 ILE A N 1
ATOM 732 C CA . ILE A 1 93 ? -2.778 1.876 5.675 1.00 93.06 93 ILE A CA 1
ATOM 733 C C . ILE A 1 93 ? -3.334 2.591 6.896 1.00 93.06 93 ILE A C 1
ATOM 735 O O . ILE A 1 93 ? -2.992 3.739 7.170 1.00 93.06 93 ILE A O 1
ATOM 739 N N . GLU A 1 94 ? -4.178 1.906 7.651 1.00 91.25 94 GLU A N 1
ATOM 740 C CA . GLU A 1 94 ? -4.546 2.329 8.998 1.00 91.25 94 GLU A CA 1
ATOM 741 C C . GLU A 1 94 ? -3.486 1.788 9.959 1.00 91.25 94 GLU A C 1
ATOM 743 O O . GLU A 1 94 ? -3.396 0.581 10.157 1.00 91.25 94 GLU A O 1
ATOM 748 N N . ALA A 1 95 ? -2.640 2.671 10.497 1.00 87.62 95 ALA A N 1
ATOM 749 C CA . ALA A 1 95 ? -1.563 2.268 11.393 1.00 87.62 95 ALA A CA 1
ATOM 750 C C . ALA A 1 95 ? -2.118 2.014 12.801 1.00 87.62 95 ALA A C 1
ATOM 752 O O . ALA A 1 95 ? -2.543 2.949 13.489 1.00 87.62 95 ALA A O 1
ATOM 753 N N . LEU A 1 96 ? -2.108 0.752 13.221 1.00 90.38 96 LEU A N 1
ATOM 754 C CA . LEU A 1 96 ? -2.589 0.313 14.524 1.00 90.38 96 LEU A CA 1
ATOM 755 C C . LEU A 1 96 ? -1.435 0.229 15.542 1.00 90.38 96 LEU A C 1
ATOM 757 O O . LEU A 1 96 ? -0.302 -0.092 15.174 1.00 90.38 96 LEU A O 1
ATOM 761 N N . PRO A 1 97 ? -1.691 0.514 16.832 1.00 89.19 97 PRO A N 1
ATOM 762 C CA . PRO A 1 97 ? -0.714 0.286 17.894 1.00 89.19 97 PRO A CA 1
ATOM 763 C C . PRO A 1 97 ? -0.305 -1.189 17.986 1.00 89.19 97 PRO A C 1
ATOM 765 O O . PRO A 1 97 ? -1.117 -2.067 17.715 1.00 89.19 97 PRO A O 1
ATOM 768 N N . GLU A 1 98 ? 0.929 -1.4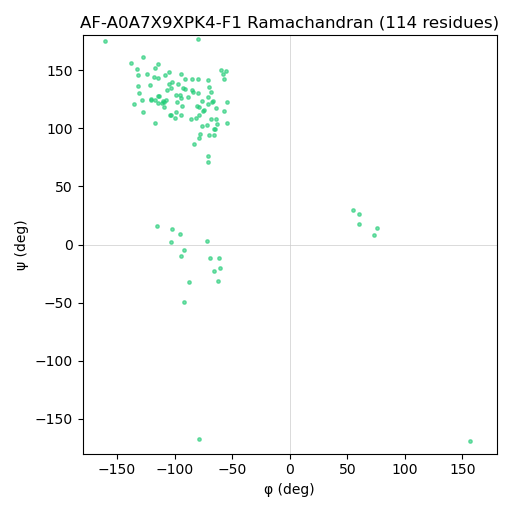49 18.427 1.00 92.94 98 GLU A N 1
ATOM 769 C CA . GLU A 1 98 ? 1.482 -2.808 18.609 1.00 92.94 98 GLU A CA 1
ATOM 770 C C . GLU A 1 98 ? 1.525 -3.668 17.328 1.00 92.94 98 GLU A C 1
ATOM 772 O O . GLU A 1 98 ? 1.705 -4.882 17.399 1.00 92.94 98 GLU A O 1
ATOM 777 N N . MET A 1 99 ? 1.429 -3.037 16.155 1.00 94.56 99 MET A N 1
ATOM 778 C CA . MET A 1 99 ? 1.636 -3.677 14.858 1.00 94.56 99 MET A CA 1
ATOM 779 C C . MET A 1 99 ? 2.950 -3.205 14.234 1.00 94.56 99 MET A C 1
ATOM 781 O O . MET A 1 99 ? 3.330 -2.037 14.368 1.00 94.56 99 MET A O 1
ATOM 785 N N . PHE A 1 100 ? 3.621 -4.090 13.501 1.00 94.69 100 PHE A N 1
ATOM 786 C CA . PHE A 1 100 ? 4.606 -3.693 12.497 1.00 94.69 100 PHE A CA 1
ATOM 787 C C . PHE A 1 100 ? 4.117 -4.079 11.101 1.00 94.69 100 PHE A C 1
ATOM 789 O O . PHE A 1 100 ? 3.280 -4.965 10.938 1.00 94.69 100 PHE A O 1
ATOM 796 N N . TYR A 1 101 ? 4.617 -3.373 10.089 1.00 95.00 101 TYR A N 1
ATOM 797 C CA . TYR A 1 101 ? 4.167 -3.519 8.709 1.00 95.00 101 TYR A CA 1
ATOM 798 C C . TYR A 1 101 ? 5.332 -3.939 7.826 1.00 95.00 101 TYR A C 1
ATOM 800 O O . TYR A 1 101 ? 6.367 -3.272 7.787 1.00 95.00 101 TYR A O 1
ATOM 808 N N . GLU A 1 102 ? 5.150 -5.037 7.106 1.00 95.88 102 GLU A N 1
ATOM 809 C CA . GLU A 1 102 ? 6.107 -5.538 6.129 1.00 95.88 102 GLU A CA 1
ATOM 810 C C . GLU A 1 102 ? 5.636 -5.180 4.721 1.00 95.88 102 GLU A C 1
ATOM 812 O O . GLU A 1 102 ? 4.448 -5.270 4.402 1.00 95.88 102 GLU A O 1
ATOM 817 N N . ILE A 1 103 ? 6.587 -4.791 3.874 1.00 96.44 103 ILE A N 1
ATOM 818 C CA . ILE A 1 103 ? 6.358 -4.524 2.456 1.00 96.44 103 ILE A CA 1
ATOM 819 C C . ILE A 1 103 ? 7.129 -5.570 1.664 1.00 96.44 103 ILE A C 1
ATOM 821 O O . ILE A 1 103 ? 8.351 -5.670 1.790 1.00 96.44 103 ILE A O 1
ATOM 825 N N . VAL A 1 104 ? 6.417 -6.333 0.839 1.00 96.88 104 VAL A N 1
ATOM 826 C CA . VAL A 1 104 ? 7.009 -7.346 -0.036 1.00 96.88 104 VAL A CA 1
ATOM 827 C C . VAL A 1 104 ? 6.824 -6.907 -1.480 1.00 96.88 104 VAL A C 1
ATOM 829 O O . VAL A 1 104 ? 5.716 -6.588 -1.904 1.00 96.88 104 VAL A O 1
ATOM 832 N N . VAL A 1 105 ? 7.917 -6.880 -2.243 1.00 95.25 105 VAL A N 1
ATOM 833 C CA . VAL A 1 105 ? 7.905 -6.484 -3.655 1.00 95.25 105 VAL A CA 1
ATOM 834 C C . VAL A 1 105 ? 8.159 -7.710 -4.523 1.00 95.25 105 VAL A C 1
ATOM 836 O O . VAL A 1 105 ? 9.185 -8.378 -4.395 1.00 95.25 105 VAL A O 1
ATOM 839 N N . TYR A 1 106 ? 7.225 -7.986 -5.426 1.00 95.12 106 TYR A N 1
ATOM 840 C CA . TYR A 1 106 ? 7.280 -9.074 -6.391 1.00 95.12 106 TYR A CA 1
ATOM 841 C C . TYR A 1 106 ? 7.608 -8.529 -7.776 1.00 95.12 106 TYR A C 1
ATOM 843 O O . TYR A 1 106 ? 7.052 -7.520 -8.212 1.00 95.12 106 TYR A O 1
ATOM 851 N N . SER A 1 107 ? 8.480 -9.231 -8.500 1.00 92.31 107 SER A N 1
ATOM 852 C CA . SER A 1 107 ? 8.755 -8.911 -9.900 1.00 92.31 107 SER A CA 1
ATOM 853 C C . SER A 1 107 ? 7.472 -8.976 -10.744 1.00 92.31 107 SER A C 1
ATOM 855 O O . SER A 1 107 ? 6.640 -9.854 -10.490 1.00 92.31 107 SER A O 1
ATOM 857 N N . PRO A 1 108 ? 7.334 -8.135 -11.783 1.00 92.38 108 PRO A N 1
ATOM 858 C CA . PRO A 1 108 ? 6.207 -8.197 -12.706 1.00 92.38 108 PRO A CA 1
ATOM 859 C C . PRO A 1 108 ? 6.057 -9.584 -13.333 1.00 92.38 108 PRO A C 1
ATOM 861 O O . PRO A 1 108 ? 7.043 -10.289 -13.578 1.00 92.38 108 PRO A O 1
ATOM 864 N N . LEU A 1 109 ? 4.819 -9.964 -13.647 1.00 84.56 109 LEU A N 1
ATOM 865 C CA . LEU A 1 109 ? 4.561 -11.170 -14.426 1.00 84.56 109 LEU A CA 1
ATOM 866 C C . LEU A 1 109 ? 5.057 -10.948 -15.860 1.00 84.56 109 LEU A C 1
ATOM 868 O O . LEU A 1 109 ? 4.441 -10.224 -16.637 1.00 84.56 109 LEU A O 1
ATOM 872 N N . ASN A 1 110 ? 6.154 -11.610 -16.230 1.00 69.19 110 ASN A N 1
ATOM 873 C CA . ASN A 1 110 ? 6.632 -11.673 -17.612 1.00 69.19 110 ASN A CA 1
ATOM 874 C C . ASN A 1 110 ? 5.703 -12.558 -18.457 1.00 69.19 110 ASN A C 1
ATOM 876 O O . ASN A 1 110 ? 6.063 -13.668 -18.854 1.00 69.19 110 ASN A O 1
ATOM 880 N N . ILE A 1 111 ? 4.493 -12.078 -18.740 1.00 59.69 111 ILE A N 1
ATOM 881 C CA . ILE A 1 111 ? 3.611 -12.715 -19.713 1.00 59.69 111 ILE A CA 1
ATOM 882 C C . ILE A 1 111 ? 4.117 -12.291 -21.088 1.00 59.69 111 ILE A C 1
ATOM 884 O O . ILE A 1 111 ? 3.734 -11.256 -21.626 1.00 59.69 111 ILE A O 1
ATOM 888 N N . LYS A 1 112 ? 5.006 -13.099 -21.675 1.00 56.50 112 LYS A N 1
ATOM 889 C CA . LYS A 1 112 ? 5.215 -13.051 -23.122 1.00 56.50 112 LYS A CA 1
ATOM 890 C C . LYS A 1 112 ? 3.921 -13.533 -23.763 1.00 56.50 112 LYS A C 1
ATOM 892 O O . LYS A 1 112 ? 3.716 -14.739 -23.898 1.00 56.50 112 LYS A O 1
ATOM 897 N N . ILE A 1 113 ? 3.040 -12.605 -24.121 1.00 56.44 113 ILE A N 1
ATOM 898 C CA . ILE A 1 113 ? 1.955 -12.902 -25.048 1.00 56.44 113 ILE A CA 1
ATOM 899 C C . ILE A 1 113 ? 2.663 -13.277 -26.351 1.00 56.44 113 ILE A C 1
ATOM 901 O O . ILE A 1 113 ? 3.252 -12.427 -27.012 1.00 56.44 113 ILE A O 1
ATOM 905 N N . LYS A 1 114 ? 2.720 -14.576 -26.660 1.00 44.47 114 LYS A N 1
ATOM 906 C CA . LYS A 1 114 ? 3.038 -15.008 -28.019 1.00 44.47 114 LYS A CA 1
ATOM 907 C C . LYS A 1 114 ? 1.893 -14.488 -28.874 1.00 44.47 114 LYS A C 1
ATOM 909 O O . LYS A 1 114 ? 0.777 -14.981 -28.738 1.00 44.47 114 LYS A O 1
ATOM 914 N N . GLU A 1 115 ? 2.165 -13.469 -29.676 1.00 48.12 115 GLU A N 1
ATOM 915 C CA . GLU A 1 115 ? 1.299 -13.125 -30.796 1.00 48.12 115 GLU A CA 1
ATOM 916 C C . GLU A 1 115 ? 1.138 -14.397 -31.647 1.00 48.12 115 GLU A C 1
ATOM 918 O O . GLU A 1 115 ? 2.131 -15.047 -31.994 1.00 48.12 115 GLU A O 1
ATOM 923 N N . ILE A 1 116 ? -0.118 -14.811 -31.832 1.00 51.78 116 ILE A N 1
ATOM 924 C CA . ILE A 1 116 ? -0.539 -15.875 -32.752 1.00 51.78 116 ILE A CA 1
ATOM 925 C C . ILE A 1 116 ? -0.775 -15.225 -34.107 1.00 51.78 116 ILE A C 1
ATOM 927 O O . ILE A 1 116 ? -1.434 -14.160 -34.111 1.00 51.78 116 ILE A O 1
#

Radius of gyration: 22.16 Å; Cα contacts (8 Å, |Δi|>4): 157; chains: 1; bounding box: 58×60×53 Å

Secondary structure (DSSP, 8-state):
------------S----------TT--TTS-------PPPP-EEEEEEE-B-TTS-B-TT-EEEEEEEETTT--EEEEEEEE--TTSEEEEEEE--TTEEEEEEEE----------

=== Feature glossary ===
Legend for the data blocks above and below:

— What the protein is —

The amino-acid sequence is the protein's primary structure: the linear order of residues from the N-terminus to the C-terminus, written in one-letter code. Everything else here — the 3D coordinates, the secondary structure, the domain annotations — is ultimately a consequence of this string.

Functional annotations link the protein to curated databases. InterPro entries identify conserved domains and fami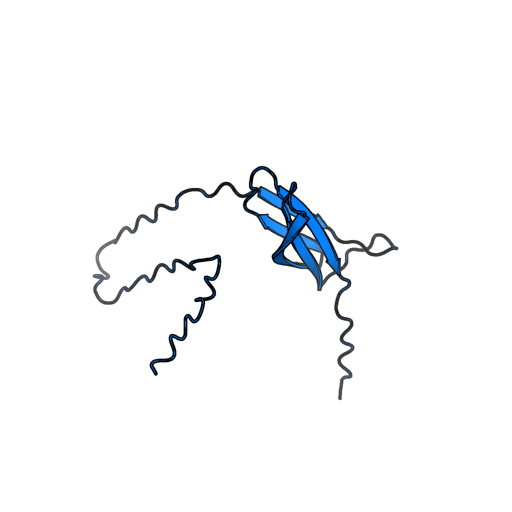lies by matching the sequence against member-database signatures (Pfam, PROSITE, CDD, …). Gene Ontology (GO) terms describe molecular function, biological process, and cellular component in a controlled vocabulary. CATH places the structure in a hierarchical fold classification (Class/Architecture/Topology/Homologous-superfamily). The organism is the source species.

— Where its atoms are —

Atomic coordinates in PDBx/mmCIF format — the same representation the Protein Data Bank distributes. Each line of the _atom_site loop places one backbone atom in Cartesian space (units: ångströms, origin: arbitrary).

The six renders are orthographic views along the three Cartesian axes in both directions. Representation (cartoon, sticks, or surface) and color scheme (sequence-rainbow or by-chain) vary across proteins so the training set covers all the common visualization conventions.

— Local backbone conformation —

Eight-state secondary structure (DSSP): H is the canonical α-helix, G the tighter 3₁₀-helix, I the wider π-helix; E/B are β-structure, T and S are turns and bends, and '-' is everything else. DSSP derives these from the pattern of main-chain N–H···O=C hydrogen bonds, not from the sequence.

Three-state secondary structure (P-SEA) collapses the eight DSSP classes into helix (a), strand (b), and coil (c). P-SEA assigns these from Cα geometry alone — distances and angles — without requiring backbone oxygens, so it works on any Cα trace.

φ (phi) and ψ (psi) are the two rotatable backbone dihedrals per residue: φ is the C(i-1)–N–Cα–C torsion, ψ is the N–Cα–C–N(i+1) torsion, both in degrees on (−180°, 180°]. α-helical residues cluster near (−60°, −45°); β-strand residues near (−120°, +130°). A Ramachandran plot is simply a scatter of (φ, ψ) for every residue.

— Global shape and packing —

The geometric summary reports three shape descriptors. Rg (radius of gyration) measures how spread out the Cα atoms are about their centre of mass; compact globular proteins have small Rg, elongated or unfolded ones large. Cα contacts (<8 Å, |i−j|>4) count long-range residue pairs in spatial proximity — high for tightly packed folds, near zero for rods or random coil. The bounding-box extents give the protein's footprint along x, y, z in Å.

SASA measures how much of the protein is reachable by solvent. It is computed by rolling a water-sized probe over the atomic surface and summing the exposed area (Å²). Per-residue SASA distinguishes core (buried, low SASA) from surface (exposed, high SASA) residues; total SASA is a whole-molecule size measure.

Plot images: a contact map (which residues are close in 3D, as an N×N binary image), a Ramachandran scatter (backbone torsion angles, revealing secondary-structure composition at a glance), and — for AlphaFold structures — a PAE heatmap (pairwise prediction confidence).

— Structural neighborhood —

A 3Di character summarizes, for each residue, the relative orientation of the Cα frame of its nearest spatial neighbor. Because it encodes fold topology rather than chemistry, 3Di alignments detect remote structural similarity that sequence alignment misses.

The Foldseek neighbor list gives the closest experimentally determined structures in the PDB, ranked by structural alignment. TM-score near 1 means near-identical fold; near 0.3 means only rough topology match. This is how one finds what a novel AlphaFold prediction most resembles in the solved-structure universe.

— Confidence and disorder —

For AlphaFold models, the B-factor field carries pLDDT — the model's own estimate of local accuracy on a 0–100 scale. Regions with pLDDT<50 should be treated as essentially unmodeled; they often correspond to intrinsically disordered segments.

Crystallographic B-factors measure how much each atom's electron density is smeared out, in Å². They rise in mobile loops and surface residues and fall in the buried interior. In AlphaFold models this column is repurposed to hold pLDDT instead.

Predicted Aligned Error (PAE) is an AlphaFold confidence matrix: entry (i, j) is the expected error in the position of residue j, in ångströms, when the prediction is superimposed on the true structure at residue i. Low PAE within a block of residues means that block is internally rigid and well-predicted; high PAE between two blocks means their relative placement is uncertain even if each block individually is confident.